Protein AF-A0A660M244-F1 (afdb_monomer)

Sequence (123 aa):
MKKMKVLLAGLLMVPVVALAVAPAANAEYSLQGGANDAKGNGMKDGVGDANSLVKDVVNIILWIVGILSVIMLVWGGIKYTTSAGDSNKVTSAKNTIIYAVIGLIIAILAYAIVNFVIEKIGN

Mean predicted aligned error: 15.88 Å

Nearest PDB structures (foldseek):
  8c5v-assembly1_I  TM=6.994E-01  e=2.754E+00  Escherichia coli
  3ja6-assembly1_I  TM=6.656E-01  e=3.300E+00  Escherichia coli
  8cqn-assembly1_A  TM=7.195E-01  e=4.737E+00  Borreliella burgdorferi B31
  8f2k-assembly1_G  TM=5.792E-01  e=6.402E+00  Saccharomyces cerevisiae
  3tul-assembly5_C  TM=6.378E-01  e=8.653E+00  Salmonella enterica subsp. enterica serovar Typhimurium

Secondary structure (DSSP, 8-state):
-HHHHHHHHHHHHHHHHHHHTS--------HHHHHHHTS-TT--S-TT-HHHHHHHHHHHHHHHHHHHHHHHHHHHHHHHHHTTT-HHHHHHHHHHHHHHHHHHHHHHHHHHHHHHHHHHH--

Structure (mmCIF, N/CA/C/O backbone):
data_AF-A0A660M244-F1
#
_entry.id   AF-A0A660M244-F1
#
loop_
_atom_site.group_PDB
_atom_site.id
_atom_site.type_symbol
_atom_site.label_atom_id
_atom_site.label_alt_id
_atom_site.label_comp_id
_atom_site.label_asym_id
_atom_site.label_entity_id
_atom_site.label_seq_id
_atom_site.pdbx_PDB_ins_code
_atom_site.Cartn_x
_atom_site.Cartn_y
_atom_site.Cartn_z
_atom_site.occupancy
_atom_site.B_iso_or_equiv
_atom_site.auth_seq_id
_atom_site.auth_comp_id
_atom_site.auth_asym_id
_atom_site.auth_atom_id
_atom_site.pdbx_PDB_model_num
ATOM 1 N N . MET A 1 1 ? -56.688 -14.998 -30.551 1.00 54.28 1 MET A N 1
ATOM 2 C CA . MET A 1 1 ? -55.505 -14.811 -31.431 1.00 54.28 1 MET A CA 1
ATOM 3 C C . MET A 1 1 ? -54.499 -13.760 -30.945 1.00 54.28 1 MET A C 1
ATOM 5 O O . MET A 1 1 ? -53.311 -14.031 -31.028 1.00 54.28 1 MET A O 1
ATOM 9 N N . LYS A 1 2 ? -54.911 -12.589 -30.419 1.00 55.75 2 LYS A N 1
ATOM 10 C CA . LYS A 1 2 ? -53.966 -11.542 -29.951 1.00 55.75 2 LYS A CA 1
ATOM 11 C C . LYS A 1 2 ? -53.012 -12.001 -28.832 1.00 55.75 2 LYS A C 1
ATOM 13 O O . LYS A 1 2 ? -51.824 -11.733 -28.912 1.00 55.75 2 LYS A O 1
ATOM 18 N N . LYS A 1 3 ? -53.507 -12.753 -27.843 1.00 56.75 3 LYS A N 1
ATOM 19 C CA . LYS A 1 3 ? -52.714 -13.201 -26.676 1.00 56.75 3 LYS A CA 1
ATOM 20 C C . LYS A 1 3 ? -51.628 -14.226 -27.050 1.00 56.75 3 LYS A C 1
ATOM 22 O O . LYS A 1 3 ? -50.537 -14.206 -26.504 1.00 56.75 3 LYS A O 1
ATOM 27 N N . MET A 1 4 ? -51.908 -15.056 -28.056 1.00 56.81 4 MET A N 1
ATOM 28 C CA . MET A 1 4 ? -51.003 -16.103 -28.543 1.00 56.81 4 MET A CA 1
ATOM 29 C C . MET A 1 4 ? -49.842 -15.539 -29.379 1.00 56.81 4 MET A C 1
ATOM 31 O O . MET A 1 4 ? -48.733 -16.048 -29.299 1.00 56.81 4 MET A O 1
ATOM 35 N N . LYS A 1 5 ? -50.061 -14.430 -30.107 1.00 55.06 5 LYS A N 1
ATOM 36 C CA . LYS A 1 5 ? -48.987 -13.691 -30.798 1.00 55.06 5 LYS A CA 1
ATOM 37 C C . LYS A 1 5 ? -48.059 -12.958 -29.821 1.00 55.06 5 LYS A C 1
ATOM 39 O O . LYS A 1 5 ? -46.867 -12.884 -30.077 1.00 55.06 5 LYS A O 1
ATOM 44 N N . VAL A 1 6 ? -48.590 -12.462 -28.699 1.00 62.34 6 VAL A N 1
ATOM 45 C CA . VAL A 1 6 ? -47.795 -11.807 -27.640 1.00 62.34 6 VAL A CA 1
ATOM 46 C C . VAL A 1 6 ? -46.926 -12.818 -26.887 1.00 62.34 6 VAL A C 1
ATOM 48 O O . VAL A 1 6 ? -45.764 -12.532 -26.626 1.00 62.34 6 VAL A O 1
ATOM 51 N N . LEU A 1 7 ? -47.439 -14.023 -26.611 1.00 61.50 7 LEU A N 1
ATOM 52 C CA . LEU A 1 7 ? -46.644 -15.104 -26.012 1.00 61.50 7 LEU A CA 1
ATOM 53 C C . LEU A 1 7 ? -45.544 -15.613 -26.957 1.00 61.50 7 LEU A C 1
ATOM 55 O O . LEU A 1 7 ? -44.425 -15.847 -26.515 1.00 61.50 7 LEU A O 1
ATOM 59 N N . LEU A 1 8 ? -45.829 -15.717 -28.260 1.00 61.12 8 LEU A N 1
ATOM 60 C CA . LEU A 1 8 ? -44.838 -16.125 -29.262 1.00 61.12 8 LEU A CA 1
ATOM 61 C C . LEU A 1 8 ? -43.762 -15.046 -29.496 1.00 61.12 8 LEU A C 1
ATOM 63 O O . LEU A 1 8 ? -42.588 -15.371 -29.636 1.00 61.12 8 LEU A O 1
ATOM 67 N N . ALA A 1 9 ? -44.143 -13.764 -29.470 1.00 61.00 9 ALA A N 1
ATOM 68 C CA . ALA A 1 9 ? -43.203 -12.642 -29.521 1.00 61.00 9 ALA A CA 1
ATOM 69 C C . ALA A 1 9 ? -42.340 -12.545 -28.249 1.00 61.00 9 ALA A C 1
ATOM 71 O O . ALA A 1 9 ? -41.151 -12.253 -28.337 1.00 61.00 9 ALA A O 1
ATOM 72 N N . GLY A 1 10 ? -42.912 -12.842 -27.076 1.00 59.47 10 GLY A N 1
ATOM 73 C CA . GLY A 1 10 ? -42.174 -12.926 -25.815 1.00 59.47 10 GLY A CA 1
ATOM 74 C C . GLY A 1 10 ? -41.158 -14.070 -25.802 1.00 59.47 10 GLY A C 1
ATOM 75 O O . GLY A 1 10 ? -40.019 -13.864 -25.398 1.00 59.47 10 GLY A O 1
ATOM 76 N N . LEU A 1 11 ? -41.530 -15.248 -26.317 1.00 64.00 11 LEU A N 1
ATOM 77 C CA . LEU A 1 11 ? -40.641 -16.413 -26.385 1.00 64.00 11 LEU A CA 1
ATOM 78 C C . LEU A 1 11 ? -39.476 -16.218 -27.371 1.00 64.00 11 LEU A C 1
ATOM 80 O O . LEU A 1 11 ? -38.390 -16.735 -27.131 1.00 64.00 11 LEU A O 1
ATOM 84 N N . LEU A 1 12 ? -39.676 -15.442 -28.442 1.00 63.19 12 LEU A N 1
ATOM 85 C CA . LEU A 1 12 ? -38.615 -15.083 -29.393 1.00 63.19 12 LEU A CA 1
ATOM 86 C C . LEU A 1 12 ? -37.710 -13.936 -28.905 1.00 63.19 12 LEU A C 1
ATOM 88 O O . LEU A 1 12 ? -36.570 -13.843 -29.346 1.00 63.19 12 LEU A O 1
ATOM 92 N N . MET A 1 13 ? -38.170 -13.094 -27.975 1.00 59.84 13 MET A N 1
ATOM 93 C CA . MET A 1 13 ? -37.364 -12.016 -27.376 1.00 59.84 13 MET A CA 1
ATOM 94 C C . MET A 1 13 ? -36.320 -12.528 -26.369 1.00 59.84 13 MET A C 1
ATOM 96 O O . MET A 1 13 ? -35.217 -11.990 -26.303 1.00 59.84 13 MET A O 1
ATOM 100 N N . VAL A 1 14 ? -36.632 -13.581 -25.605 1.00 60.97 14 VAL A N 1
ATOM 101 C CA . VAL A 1 14 ? -35.721 -14.163 -24.596 1.00 60.97 14 VAL A CA 1
ATOM 102 C C . VAL A 1 14 ? -34.377 -14.642 -25.182 1.00 60.97 14 VAL A C 1
ATOM 104 O O . VAL A 1 14 ? -33.342 -14.287 -24.615 1.00 60.97 14 VAL A O 1
ATOM 107 N N . PRO A 1 15 ? -34.319 -15.379 -26.312 1.00 56.66 15 PRO A N 1
ATOM 108 C CA . PRO A 1 15 ? -33.040 -15.793 -26.891 1.00 56.66 15 PRO A CA 1
ATOM 109 C C . PRO A 1 15 ? -32.245 -14.626 -27.499 1.00 56.66 15 PRO A C 1
ATOM 111 O O . PRO A 1 15 ? -31.018 -14.663 -27.480 1.00 56.66 15 PRO A O 1
ATOM 114 N N . VAL A 1 16 ? -32.903 -13.564 -27.982 1.00 59.62 16 VAL A N 1
ATOM 115 C CA . VAL A 1 16 ? -32.218 -12.382 -28.547 1.00 59.62 16 VAL A CA 1
ATOM 116 C C . VAL A 1 16 ? -31.511 -11.573 -27.456 1.00 59.62 16 VAL A C 1
ATOM 118 O O . VAL A 1 16 ? -30.383 -11.129 -27.655 1.00 59.62 16 VAL A O 1
ATOM 121 N N . VAL A 1 17 ? -32.126 -11.438 -26.276 1.00 58.75 17 VAL A N 1
ATOM 122 C CA . VAL A 1 17 ? -31.488 -10.782 -25.121 1.00 58.75 17 VAL A CA 1
ATOM 123 C C . VAL A 1 17 ? -30.349 -11.639 -24.555 1.00 58.75 17 VAL A C 1
ATOM 125 O O . VAL A 1 17 ? -29.317 -11.097 -24.171 1.00 58.75 17 VAL A O 1
ATOM 128 N N . ALA A 1 18 ? -30.484 -12.971 -24.567 1.00 55.78 18 ALA A N 1
ATOM 129 C CA . ALA A 1 18 ? -29.425 -13.882 -24.126 1.00 55.78 18 ALA A CA 1
ATOM 130 C C . ALA A 1 18 ? -28.188 -13.870 -25.049 1.00 55.78 18 ALA A C 1
ATOM 132 O O . ALA A 1 18 ? -27.065 -13.969 -24.558 1.00 55.78 18 ALA A O 1
ATOM 133 N N . LEU A 1 19 ? -28.362 -13.696 -26.367 1.00 52.19 19 LEU A N 1
ATOM 134 C CA . LEU A 1 19 ? -27.236 -13.562 -27.303 1.00 52.19 19 LEU A CA 1
ATOM 135 C C . LEU A 1 19 ? -26.548 -12.188 -27.246 1.00 52.19 19 LEU A C 1
ATOM 137 O O . LEU A 1 19 ? -25.375 -12.095 -27.592 1.00 52.19 19 LEU A O 1
ATOM 141 N N . ALA A 1 20 ? -27.235 -11.135 -26.794 1.00 54.50 20 ALA A N 1
ATOM 142 C CA . ALA A 1 20 ? -26.644 -9.802 -26.649 1.00 54.50 20 ALA A CA 1
ATOM 143 C C . ALA A 1 20 ? -25.750 -9.655 -25.400 1.00 54.50 20 ALA A C 1
ATOM 145 O O . ALA A 1 20 ? -24.998 -8.688 -25.306 1.00 54.50 20 ALA A O 1
ATOM 146 N N . VAL A 1 21 ? -25.824 -10.598 -24.449 1.00 49.41 21 VAL A N 1
ATOM 147 C CA . VAL A 1 21 ? -25.012 -10.599 -23.214 1.00 49.41 21 VAL A CA 1
ATOM 148 C C . VAL A 1 21 ? -23.907 -11.657 -23.205 1.00 49.41 21 VAL A C 1
ATOM 150 O O . VAL A 1 21 ? -23.184 -11.775 -22.216 1.00 49.41 21 VAL A O 1
ATOM 153 N N . ALA A 1 22 ? -23.753 -12.434 -24.280 1.00 51.34 22 ALA A N 1
ATOM 154 C CA . ALA A 1 22 ? -22.597 -13.306 -24.410 1.00 51.34 22 ALA A CA 1
ATOM 155 C C . ALA A 1 22 ? -21.345 -12.427 -24.584 1.00 51.34 22 ALA A C 1
ATOM 157 O O . ALA A 1 22 ? -21.329 -11.586 -25.487 1.00 51.34 22 ALA A O 1
ATOM 158 N N . PRO A 1 23 ? -20.292 -12.583 -23.759 1.00 47.19 23 PRO A N 1
ATOM 159 C CA . PRO A 1 23 ? -19.024 -11.939 -24.048 1.00 47.19 23 PRO A CA 1
ATOM 160 C C . PRO A 1 23 ? -18.544 -12.480 -25.395 1.00 47.19 23 PRO A C 1
ATOM 162 O O . PRO A 1 23 ? -18.206 -13.657 -25.519 1.00 47.19 23 PRO A O 1
ATOM 165 N N . ALA A 1 24 ? -18.561 -11.633 -26.424 1.00 53.50 24 ALA A N 1
ATOM 166 C CA . ALA A 1 24 ? -17.864 -11.923 -27.662 1.00 53.50 24 ALA A CA 1
ATOM 167 C C . ALA A 1 24 ? -16.385 -12.071 -27.293 1.00 53.50 24 ALA A C 1
ATOM 169 O O . ALA A 1 24 ? -15.717 -11.089 -26.966 1.00 53.50 24 ALA A O 1
ATOM 170 N N . ALA A 1 25 ? -15.895 -13.310 -27.267 1.00 46.44 25 ALA A N 1
ATOM 171 C CA . ALA A 1 25 ? -14.476 -13.597 -27.161 1.00 46.44 25 ALA A CA 1
ATOM 172 C C . ALA A 1 25 ? -13.824 -13.146 -28.473 1.00 46.44 25 ALA A C 1
ATOM 174 O O . ALA A 1 25 ? -13.638 -13.927 -29.402 1.00 46.44 25 ALA A O 1
ATOM 175 N N . ASN A 1 26 ? -13.555 -11.848 -28.577 1.00 50.22 26 ASN A N 1
ATOM 176 C CA . ASN A 1 26 ? -12.756 -11.292 -29.651 1.00 50.22 26 ASN A CA 1
ATOM 177 C C . ASN A 1 26 ? -11.309 -11.703 -29.363 1.00 50.22 26 ASN A C 1
ATOM 179 O O . ASN A 1 26 ? -10.637 -11.083 -28.542 1.00 50.22 26 ASN A O 1
ATOM 183 N N . ALA A 1 27 ? -10.845 -12.786 -29.986 1.00 51.53 27 ALA A N 1
ATOM 184 C CA . ALA A 1 27 ? -9.421 -13.077 -30.043 1.00 51.53 27 ALA A CA 1
ATOM 185 C C . ALA A 1 27 ? -8.794 -12.047 -30.991 1.00 51.53 27 ALA A C 1
ATOM 187 O O . ALA A 1 27 ? -8.892 -12.160 -32.213 1.00 51.53 27 ALA A O 1
ATOM 188 N N . GLU A 1 28 ? -8.232 -10.981 -30.430 1.00 48.66 28 GLU A N 1
ATOM 189 C CA . GLU A 1 28 ? -7.509 -9.975 -31.198 1.00 48.66 28 GLU A CA 1
ATOM 190 C C . GLU A 1 28 ? -6.175 -10.577 -31.653 1.00 48.66 28 GLU A C 1
ATOM 192 O O . GLU A 1 28 ? -5.177 -10.557 -30.933 1.00 48.66 28 GLU A O 1
ATOM 197 N N . TYR A 1 29 ? -6.165 -11.174 -32.848 1.00 49.09 29 TYR A N 1
ATOM 198 C CA . TYR A 1 29 ? -4.955 -11.711 -33.471 1.00 49.09 29 TYR A CA 1
ATOM 199 C C . TYR A 1 29 ? -4.070 -10.561 -33.962 1.00 49.09 29 TYR A C 1
ATOM 201 O O . TYR A 1 29 ? -4.024 -10.236 -35.147 1.00 49.09 29 TYR A O 1
ATOM 209 N N . SER A 1 30 ? -3.373 -9.914 -33.034 1.00 70.88 30 SER A N 1
ATOM 210 C CA . SER A 1 30 ? -2.289 -8.991 -33.352 1.00 70.88 30 SER A CA 1
ATOM 211 C C . SER A 1 30 ? -0.968 -9.758 -33.433 1.00 70.88 30 SER A C 1
ATOM 213 O O . SER A 1 30 ? -0.748 -10.729 -32.706 1.00 70.88 30 SER A O 1
ATOM 215 N N . LEU A 1 31 ? -0.052 -9.313 -34.299 1.00 66.94 31 LEU A N 1
ATOM 216 C CA . LEU A 1 31 ? 1.317 -9.852 -34.344 1.00 66.94 31 LEU A CA 1
ATOM 217 C C . LEU A 1 31 ? 2.007 -9.724 -32.973 1.00 66.94 31 LEU A C 1
ATOM 219 O O . LEU A 1 31 ? 2.808 -10.575 -32.599 1.00 66.94 31 LEU A O 1
ATOM 223 N N . GLN A 1 32 ? 1.631 -8.699 -32.202 1.00 65.81 32 GLN A N 1
ATOM 224 C CA . GLN A 1 32 ? 2.064 -8.497 -30.823 1.00 65.81 32 GLN A CA 1
ATOM 225 C C . GLN A 1 32 ? 1.495 -9.566 -29.876 1.00 65.81 32 GLN A C 1
ATOM 227 O O . GLN A 1 32 ? 2.235 -10.104 -29.059 1.00 65.81 32 GLN A O 1
ATOM 232 N N . GLY A 1 33 ? 0.208 -9.906 -30.003 1.00 69.06 33 GLY A N 1
ATOM 233 C CA . GLY A 1 33 ? -0.450 -10.968 -29.237 1.00 69.06 33 GLY A CA 1
ATOM 234 C C . GLY A 1 33 ? 0.178 -12.334 -29.501 1.00 69.06 33 GLY A C 1
ATOM 235 O O . GLY A 1 33 ? 0.580 -13.009 -28.562 1.00 69.06 33 GLY A O 1
ATOM 236 N N . GLY A 1 34 ? 0.407 -12.676 -30.774 1.00 71.44 34 GLY A N 1
ATOM 237 C CA . GLY A 1 34 ? 1.109 -13.910 -31.144 1.00 71.44 34 GLY A CA 1
ATOM 238 C C . GLY A 1 34 ? 2.561 -13.958 -30.650 1.00 71.44 34 GLY A C 1
ATOM 239 O O . GLY A 1 34 ? 3.032 -15.008 -30.221 1.00 71.44 34 GLY A O 1
ATOM 240 N N . ALA A 1 35 ? 3.267 -12.822 -30.654 1.00 69.88 35 ALA A N 1
ATOM 241 C CA . ALA A 1 35 ? 4.617 -12.725 -30.101 1.00 69.88 35 ALA A CA 1
ATOM 242 C C . ALA A 1 35 ? 4.644 -12.832 -28.567 1.00 69.88 35 ALA A C 1
ATOM 244 O O . ALA A 1 35 ? 5.615 -13.345 -28.020 1.00 69.88 35 ALA A O 1
ATOM 245 N N . ASN A 1 36 ? 3.602 -12.366 -27.873 1.00 69.56 36 ASN A N 1
ATOM 246 C CA . ASN A 1 36 ? 3.481 -12.462 -26.418 1.00 69.56 36 ASN A CA 1
ATOM 247 C C . ASN A 1 36 ? 3.060 -13.866 -25.961 1.00 69.56 36 ASN A C 1
ATOM 249 O O . ASN A 1 36 ? 3.624 -14.365 -24.994 1.00 69.56 36 ASN A O 1
ATOM 253 N N . ASP A 1 37 ? 2.155 -14.531 -26.683 1.00 70.88 37 ASP A N 1
ATOM 254 C CA . ASP A 1 37 ? 1.727 -15.907 -26.389 1.00 70.88 37 ASP A CA 1
ATOM 255 C C . ASP A 1 37 ? 2.822 -16.943 -26.699 1.00 70.88 37 ASP A C 1
ATOM 257 O O . ASP A 1 37 ? 2.882 -18.006 -26.080 1.00 70.88 37 ASP A O 1
ATOM 261 N N . ALA A 1 38 ? 3.728 -16.630 -27.633 1.00 68.81 38 ALA A N 1
ATOM 262 C CA . ALA A 1 38 ? 4.909 -17.444 -27.921 1.00 68.81 38 ALA A CA 1
ATOM 263 C C . ALA A 1 38 ? 6.046 -17.270 -26.891 1.00 68.81 38 ALA A C 1
ATOM 265 O O . ALA A 1 38 ? 7.009 -18.043 -26.916 1.00 68.81 38 ALA A O 1
ATOM 266 N N . LYS A 1 39 ? 5.972 -16.283 -25.981 1.00 63.78 39 LYS A N 1
ATOM 267 C CA . LYS A 1 39 ? 6.939 -16.153 -24.880 1.00 63.78 39 LYS A CA 1
ATOM 268 C C . LYS A 1 39 ? 6.632 -17.217 -23.827 1.00 63.78 39 LYS A C 1
ATOM 270 O O . LYS A 1 39 ? 5.565 -17.235 -23.223 1.00 63.78 39 LYS A O 1
ATOM 275 N N . GLY A 1 40 ? 7.589 -18.112 -23.589 1.00 57.94 40 GLY A N 1
ATOM 276 C CA . GLY A 1 40 ? 7.493 -19.095 -22.512 1.00 57.94 40 GLY A CA 1
ATOM 277 C C . GLY A 1 40 ? 7.428 -18.421 -21.137 1.00 57.94 40 GLY A C 1
ATOM 278 O O . GLY A 1 40 ? 7.993 -17.346 -20.931 1.00 57.94 40 GLY A O 1
ATOM 279 N N . ASN A 1 41 ? 6.759 -19.066 -20.179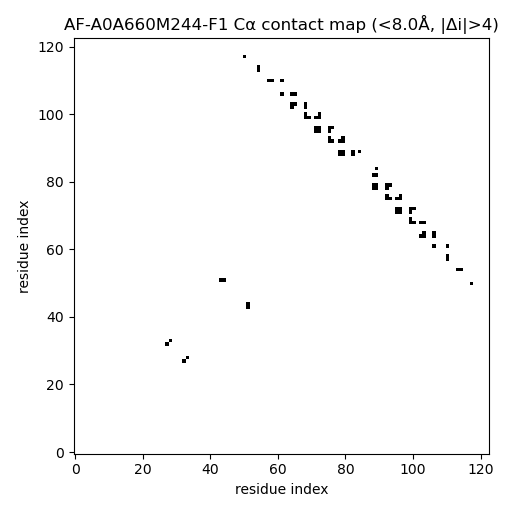 1.00 52.88 41 ASN A N 1
ATOM 280 C CA . ASN A 1 41 ? 6.607 -18.574 -18.809 1.00 52.88 41 ASN A CA 1
ATOM 281 C C . ASN A 1 41 ? 7.989 -18.459 -18.124 1.00 52.88 41 ASN A C 1
ATOM 283 O O . ASN A 1 41 ? 8.508 -19.438 -17.591 1.00 52.88 41 ASN A O 1
ATOM 287 N N . GLY A 1 42 ? 8.609 -17.275 -18.198 1.00 55.28 42 GLY A N 1
ATOM 288 C CA . GLY A 1 42 ? 9.976 -17.007 -17.729 1.00 55.28 42 GLY A CA 1
ATOM 289 C C . GLY A 1 42 ? 10.848 -16.189 -18.693 1.00 55.28 42 GLY A C 1
ATOM 290 O O . GLY A 1 42 ? 11.893 -15.687 -18.278 1.00 55.28 42 GLY A O 1
ATOM 291 N N . MET A 1 43 ? 10.428 -16.000 -19.949 1.00 54.66 43 MET A N 1
ATOM 292 C CA . MET A 1 43 ? 11.090 -15.076 -20.871 1.00 54.66 43 MET A CA 1
ATOM 293 C C . MET A 1 43 ? 10.672 -13.641 -20.537 1.00 54.66 43 MET A C 1
ATOM 295 O O . MET A 1 43 ? 9.637 -13.160 -20.985 1.00 54.66 43 MET A O 1
ATOM 299 N N . LYS A 1 44 ? 11.488 -12.968 -19.719 1.00 57.94 44 LYS A N 1
ATOM 300 C CA . LYS A 1 44 ? 11.448 -11.508 -19.553 1.00 57.94 44 LYS A CA 1
ATOM 301 C C . LYS A 1 44 ? 11.734 -10.841 -20.896 1.00 57.94 44 LYS A C 1
ATOM 303 O O . LYS A 1 44 ? 12.594 -11.326 -21.635 1.00 57.94 44 LYS A O 1
ATOM 308 N N . ASP A 1 45 ? 11.046 -9.739 -21.183 1.00 61.19 45 ASP A N 1
ATOM 309 C CA . ASP A 1 45 ? 11.253 -8.918 -22.379 1.00 61.19 45 ASP A CA 1
ATOM 310 C C . ASP A 1 45 ? 12.667 -8.326 -22.375 1.00 61.19 45 ASP A C 1
ATOM 312 O O . ASP A 1 45 ? 12.916 -7.223 -21.908 1.00 61.19 45 ASP A O 1
ATOM 316 N N . GLY A 1 46 ? 13.621 -9.123 -22.858 1.00 54.91 46 GLY A N 1
ATOM 317 C CA . GLY A 1 46 ? 15.037 -8.793 -22.910 1.00 54.91 46 GLY A CA 1
ATOM 318 C C . GLY A 1 46 ? 15.751 -8.859 -21.554 1.00 54.91 46 GLY A C 1
ATOM 319 O O . GLY A 1 46 ? 15.287 -8.376 -20.526 1.00 54.91 46 GLY A O 1
ATOM 320 N N . VAL A 1 47 ? 16.982 -9.375 -21.567 1.00 46.25 47 VAL A N 1
ATOM 321 C CA . VAL A 1 47 ? 17.942 -9.320 -20.441 1.00 46.25 47 VAL A CA 1
ATOM 322 C C . VAL A 1 47 ? 18.525 -7.892 -20.271 1.00 46.25 47 VAL A C 1
ATOM 324 O O . VAL A 1 47 ? 19.642 -7.706 -19.810 1.00 46.25 47 VAL A O 1
ATOM 327 N N . GLY A 1 48 ? 17.781 -6.845 -20.642 1.00 51.75 48 GLY A N 1
ATOM 328 C CA . GLY A 1 48 ? 18.284 -5.465 -20.683 1.00 51.75 48 GLY A CA 1
ATOM 329 C C . GLY A 1 48 ? 17.241 -4.362 -20.516 1.00 51.75 48 GLY A C 1
ATOM 330 O O . GLY A 1 48 ? 17.617 -3.193 -20.490 1.00 51.75 48 GLY A O 1
ATOM 331 N N . ASP A 1 49 ? 15.956 -4.691 -20.369 1.00 62.97 49 ASP A N 1
ATOM 332 C CA . ASP A 1 49 ? 14.929 -3.680 -20.138 1.00 62.97 49 ASP A CA 1
ATOM 333 C C . ASP A 1 49 ? 14.851 -3.361 -18.640 1.00 62.97 49 ASP A C 1
ATOM 335 O O . ASP A 1 49 ? 14.126 -3.989 -17.863 1.00 62.97 49 ASP A O 1
ATOM 339 N N . ALA A 1 50 ? 15.652 -2.384 -18.206 1.00 63.03 50 ALA A N 1
ATOM 340 C CA . ALA A 1 50 ? 15.606 -1.861 -16.842 1.00 63.03 50 ALA A CA 1
ATOM 341 C C . ALA A 1 50 ? 14.169 -1.480 -16.426 1.00 63.03 50 ALA A C 1
ATOM 343 O O . ALA A 1 50 ? 13.819 -1.596 -15.253 1.00 63.03 50 ALA A O 1
ATOM 344 N N . ASN A 1 51 ? 13.314 -1.109 -17.386 1.00 67.00 51 ASN A N 1
ATOM 345 C CA . ASN A 1 51 ? 11.918 -0.765 -17.141 1.00 67.00 51 ASN A CA 1
ATOM 346 C C . ASN A 1 51 ? 11.080 -1.967 -16.675 1.00 67.00 51 ASN A C 1
ATOM 348 O O . ASN A 1 51 ? 10.313 -1.827 -15.720 1.00 67.00 51 ASN A O 1
ATOM 352 N N . SER A 1 52 ? 11.244 -3.150 -17.279 1.00 71.44 52 SER A N 1
ATOM 353 C CA . SER A 1 52 ? 10.551 -4.374 -16.845 1.00 71.44 52 SER A CA 1
ATOM 354 C C . SER A 1 52 ? 11.002 -4.844 -15.464 1.00 71.44 52 SER A C 1
ATOM 356 O O . SER A 1 52 ? 10.169 -5.194 -14.631 1.00 71.44 52 SER A O 1
ATOM 358 N N . LEU A 1 53 ? 12.305 -4.775 -15.168 1.00 77.44 53 LEU A N 1
ATOM 359 C CA . LEU A 1 53 ? 12.814 -5.115 -13.833 1.00 77.44 53 LEU A CA 1
ATOM 360 C C . LEU A 1 53 ? 12.267 -4.168 -12.758 1.00 77.44 53 LEU A C 1
ATOM 362 O O . LEU A 1 53 ? 11.874 -4.617 -11.681 1.00 77.44 53 LEU A O 1
ATOM 366 N N . VAL A 1 54 ? 12.205 -2.866 -13.050 1.00 79.38 54 VAL A N 1
ATOM 367 C CA . VAL A 1 54 ? 11.632 -1.871 -12.134 1.00 79.38 54 VAL A CA 1
ATOM 368 C C . VAL A 1 54 ? 10.136 -2.117 -11.927 1.00 79.38 54 VAL A C 1
ATOM 370 O O . VAL A 1 54 ? 9.681 -2.085 -10.784 1.00 79.38 54 VAL A O 1
ATOM 373 N N . LYS A 1 55 ? 9.371 -2.425 -12.986 1.00 80.81 55 LYS A N 1
ATOM 374 C CA . LYS A 1 55 ? 7.944 -2.772 -12.861 1.00 80.81 55 LYS A CA 1
ATOM 375 C C . LYS A 1 55 ? 7.721 -4.009 -12.003 1.00 80.81 55 LYS A C 1
ATOM 377 O O . LYS A 1 55 ? 6.884 -3.957 -11.104 1.00 80.81 55 LYS A O 1
ATOM 382 N N . ASP A 1 56 ? 8.478 -5.078 -12.231 1.00 83.19 56 ASP A N 1
ATOM 383 C CA . ASP A 1 56 ? 8.364 -6.318 -11.457 1.00 83.19 56 ASP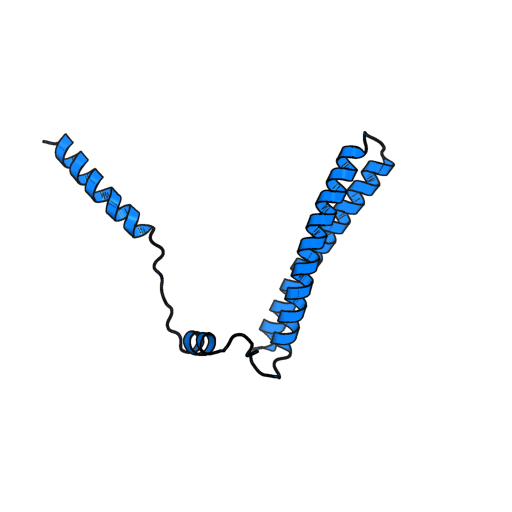 A CA 1
ATOM 384 C C . ASP A 1 56 ? 8.622 -6.072 -9.965 1.00 83.19 56 ASP A C 1
ATOM 386 O O . ASP A 1 56 ? 7.827 -6.475 -9.112 1.00 83.19 56 ASP A O 1
ATOM 390 N N . VAL A 1 57 ? 9.708 -5.360 -9.639 1.00 84.88 57 VAL A N 1
ATOM 391 C CA . VAL A 1 57 ? 10.074 -5.044 -8.249 1.00 84.88 57 VAL A CA 1
ATOM 392 C C . VAL A 1 57 ? 9.002 -4.190 -7.579 1.00 84.88 57 VAL A C 1
ATOM 394 O O . VAL A 1 57 ? 8.590 -4.483 -6.455 1.00 84.88 57 VAL A O 1
ATOM 397 N N . VAL A 1 58 ? 8.515 -3.155 -8.266 1.00 87.25 58 VAL A N 1
ATOM 398 C CA . VAL A 1 58 ? 7.454 -2.288 -7.745 1.00 87.25 58 VAL A CA 1
ATOM 399 C C . VAL A 1 58 ? 6.181 -3.094 -7.505 1.00 87.25 58 VAL A C 1
ATOM 401 O O . VAL A 1 58 ? 5.594 -2.979 -6.434 1.00 87.25 58 VAL A O 1
ATOM 404 N N . ASN A 1 59 ? 5.784 -3.964 -8.433 1.00 86.50 59 ASN A N 1
ATOM 405 C CA . ASN A 1 59 ? 4.569 -4.763 -8.294 1.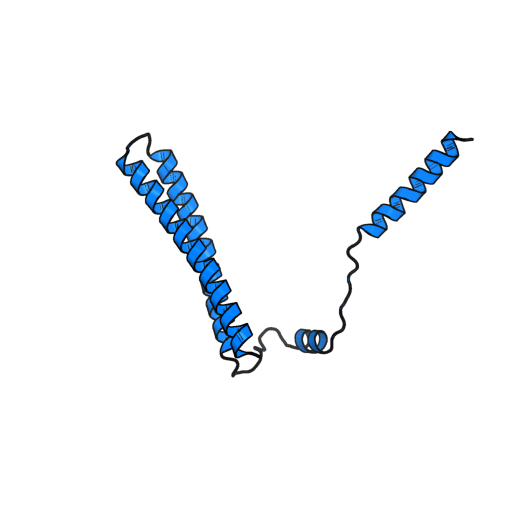00 86.50 59 ASN A CA 1
ATOM 406 C C . ASN A 1 59 ? 4.638 -5.728 -7.095 1.00 86.50 59 ASN A C 1
ATOM 408 O O . ASN A 1 59 ? 3.678 -5.839 -6.332 1.00 86.50 59 ASN A O 1
ATOM 412 N N . ILE A 1 60 ? 5.797 -6.356 -6.859 1.00 88.94 60 ILE A N 1
ATOM 413 C CA . ILE A 1 60 ? 6.032 -7.201 -5.675 1.00 88.94 60 ILE A CA 1
ATOM 414 C C . ILE A 1 60 ? 5.892 -6.387 -4.381 1.00 88.94 60 ILE A C 1
ATOM 416 O O . ILE A 1 60 ? 5.204 -6.813 -3.450 1.00 88.94 60 ILE A O 1
ATOM 420 N N . ILE A 1 61 ? 6.511 -5.203 -4.318 1.00 88.75 61 ILE A N 1
ATOM 421 C CA . ILE A 1 61 ? 6.435 -4.328 -3.139 1.00 88.75 61 ILE A CA 1
ATOM 422 C C . ILE A 1 61 ? 4.991 -3.882 -2.891 1.00 88.75 61 ILE A C 1
ATOM 424 O O . ILE A 1 61 ? 4.531 -3.923 -1.752 1.00 88.75 61 ILE A O 1
ATOM 428 N N . LEU A 1 62 ? 4.253 -3.503 -3.937 1.00 90.06 62 LEU A N 1
ATOM 429 C CA . LEU A 1 62 ? 2.851 -3.095 -3.821 1.00 90.06 62 LEU A CA 1
ATOM 430 C C . LEU A 1 62 ? 1.967 -4.214 -3.276 1.00 90.06 62 LEU A C 1
ATOM 432 O O . LEU A 1 62 ? 1.080 -3.946 -2.468 1.00 90.06 62 LEU A O 1
ATOM 436 N N . TRP A 1 63 ? 2.233 -5.460 -3.664 1.00 90.12 63 TRP A N 1
ATOM 437 C CA . TRP A 1 63 ? 1.504 -6.616 -3.152 1.00 90.12 63 TRP A CA 1
ATOM 438 C C . TRP A 1 63 ? 1.720 -6.801 -1.644 1.00 90.12 63 TRP A C 1
ATOM 440 O O . TRP A 1 63 ? 0.763 -6.948 -0.880 1.00 90.12 63 TRP A O 1
ATOM 450 N N . ILE A 1 64 ? 2.977 -6.704 -1.199 1.00 93.00 64 ILE A N 1
ATOM 451 C CA . ILE A 1 64 ? 3.346 -6.784 0.222 1.00 93.00 64 ILE A CA 1
ATOM 452 C C . ILE A 1 64 ? 2.708 -5.634 1.009 1.00 93.00 64 ILE A C 1
ATOM 454 O O . ILE A 1 64 ? 2.103 -5.860 2.058 1.00 93.00 64 ILE A O 1
ATOM 458 N N . VAL A 1 65 ? 2.808 -4.403 0.499 1.00 92.62 65 VAL A N 1
ATOM 459 C CA . VAL A 1 65 ? 2.235 -3.218 1.149 1.00 92.62 65 VAL A CA 1
ATOM 460 C C . VAL A 1 65 ? 0.714 -3.313 1.221 1.00 92.62 65 VAL A C 1
ATOM 462 O O . VAL A 1 65 ? 0.153 -3.032 2.274 1.00 92.62 65 VAL A O 1
ATOM 465 N N . GLY A 1 66 ? 0.043 -3.775 0.164 1.00 92.06 66 GLY A N 1
ATOM 466 C CA . GLY A 1 66 ? -1.408 -3.963 0.157 1.00 92.06 66 GLY A CA 1
ATOM 467 C C . GLY A 1 66 ? -1.878 -4.908 1.265 1.00 92.06 66 GLY A C 1
ATOM 468 O O . GLY A 1 66 ? -2.786 -4.569 2.025 1.00 92.06 66 GLY A O 1
ATOM 469 N N . ILE A 1 67 ? -1.214 -6.056 1.422 1.00 94.56 67 ILE A N 1
ATOM 470 C CA . ILE A 1 67 ? -1.533 -7.022 2.484 1.00 94.56 67 ILE A CA 1
ATOM 471 C C . ILE A 1 67 ? -1.269 -6.427 3.869 1.00 94.56 67 ILE A C 1
ATOM 473 O O . ILE A 1 67 ? -2.129 -6.501 4.750 1.00 94.56 67 ILE A O 1
ATOM 477 N N . LEU A 1 68 ? -0.105 -5.804 4.067 1.00 94.88 68 LEU A N 1
ATOM 478 C CA . LEU A 1 68 ? 0.248 -5.184 5.345 1.00 94.88 68 LEU A CA 1
ATOM 479 C C . LEU A 1 68 ? -0.722 -4.060 5.728 1.00 94.88 68 LEU A C 1
ATOM 481 O O . LEU A 1 68 ? -1.125 -3.973 6.890 1.00 94.88 68 LEU A O 1
ATOM 485 N N . SER A 1 69 ? -1.142 -3.236 4.766 1.00 93.50 69 SER A N 1
ATOM 486 C CA . SER A 1 69 ? -2.135 -2.183 4.977 1.00 93.50 69 SER A CA 1
ATOM 487 C C . SER A 1 69 ? -3.465 -2.758 5.459 1.00 93.50 69 SER A C 1
ATOM 489 O O . SER A 1 69 ? -4.013 -2.259 6.440 1.00 93.50 69 SER A O 1
ATOM 491 N N . VAL A 1 70 ? -3.967 -3.835 4.844 1.00 94.50 70 VAL A N 1
ATOM 492 C CA . VAL A 1 70 ? -5.217 -4.484 5.280 1.00 94.50 70 VAL A CA 1
ATOM 493 C C . VAL A 1 70 ? -5.090 -5.032 6.703 1.00 94.50 70 VAL A C 1
ATOM 495 O O . VAL A 1 70 ? -5.963 -4.782 7.534 1.00 94.50 70 VAL A O 1
ATOM 498 N N . ILE A 1 71 ? -3.986 -5.714 7.023 1.00 95.88 71 ILE A N 1
ATOM 499 C CA . ILE A 1 71 ? -3.740 -6.251 8.372 1.00 95.88 71 ILE A CA 1
ATOM 500 C C . ILE A 1 71 ? -3.717 -5.124 9.415 1.00 95.88 71 ILE A C 1
ATOM 502 O O . ILE A 1 71 ? -4.362 -5.227 10.461 1.00 95.88 71 ILE A O 1
ATOM 506 N N . MET A 1 72 ? -3.016 -4.025 9.126 1.00 93.62 72 MET A N 1
ATOM 507 C CA . MET A 1 72 ? -2.931 -2.870 10.023 1.00 93.62 72 MET A CA 1
ATOM 508 C C . MET A 1 72 ? -4.279 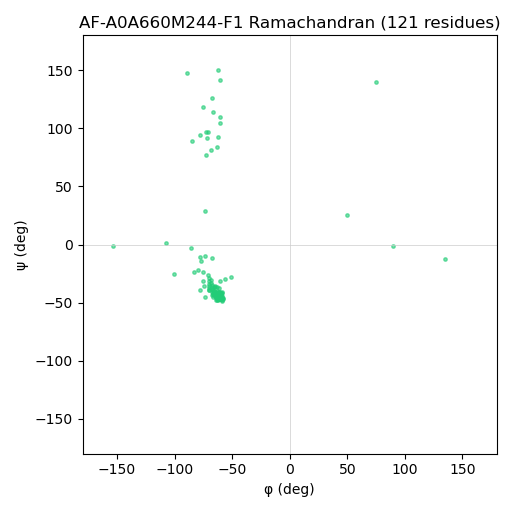-2.169 10.211 1.00 93.62 72 MET A C 1
ATOM 510 O O . MET A 1 72 ? -4.586 -1.733 11.321 1.00 93.62 72 MET A O 1
ATOM 514 N N . LEU A 1 73 ? -5.106 -2.088 9.164 1.00 94.62 73 LEU A N 1
ATOM 515 C CA . LEU A 1 73 ? -6.461 -1.538 9.260 1.00 94.62 73 LEU A CA 1
ATOM 516 C C . LEU A 1 73 ? -7.355 -2.392 10.161 1.00 94.62 73 LEU A C 1
ATOM 518 O O . LEU A 1 73 ? -8.043 -1.848 11.025 1.00 94.62 73 LEU A O 1
ATOM 522 N N . VAL A 1 74 ? -7.307 -3.720 10.015 1.00 95.31 74 VAL A N 1
ATOM 523 C CA . VAL A 1 74 ? -8.055 -4.645 10.880 1.00 95.31 74 VAL A CA 1
ATOM 524 C C . VAL A 1 74 ? -7.591 -4.512 12.329 1.00 95.31 74 VAL A C 1
ATOM 526 O O . VAL A 1 74 ? -8.412 -4.357 13.234 1.00 95.31 74 VAL A O 1
ATOM 529 N N . TRP A 1 75 ? -6.279 -4.500 12.568 1.00 92.81 75 TRP A N 1
ATOM 530 C CA . TRP A 1 75 ? -5.739 -4.377 13.921 1.00 92.81 75 TRP A CA 1
ATOM 531 C C . TRP A 1 75 ? -6.056 -3.020 14.564 1.00 92.81 75 TRP A C 1
ATOM 533 O O . TRP A 1 75 ? -6.460 -2.960 15.728 1.00 92.81 75 TRP A O 1
ATOM 543 N N . GLY A 1 76 ? -5.946 -1.933 13.797 1.00 92.69 76 GLY A N 1
ATOM 544 C CA . GLY A 1 76 ? -6.347 -0.593 14.217 1.00 92.69 76 GLY A CA 1
ATOM 545 C C . GLY A 1 76 ? -7.841 -0.507 14.539 1.00 92.69 76 GLY A C 1
ATOM 546 O O . GLY A 1 76 ? -8.208 0.076 15.558 1.00 92.69 76 GLY A O 1
ATOM 547 N N . GLY A 1 77 ? -8.695 -1.151 13.738 1.00 92.94 77 GLY A N 1
ATOM 548 C CA . GLY A 1 77 ? -10.143 -1.221 13.957 1.00 92.94 77 GLY A CA 1
ATOM 549 C C . GLY A 1 77 ? -10.532 -2.004 15.214 1.00 92.94 77 GLY A C 1
ATOM 550 O O . GLY A 1 77 ? -11.357 -1.539 16.007 1.00 92.94 77 GLY A O 1
ATOM 551 N N . ILE A 1 78 ? -9.892 -3.153 15.458 1.00 93.81 78 ILE A N 1
ATOM 552 C CA . ILE A 1 78 ? -10.090 -3.929 16.694 1.00 93.81 78 ILE A CA 1
ATOM 553 C C . ILE A 1 78 ? -9.645 -3.104 17.903 1.00 93.81 78 ILE A C 1
ATOM 555 O O . ILE A 1 78 ? -10.391 -2.979 18.874 1.00 93.81 78 ILE A O 1
ATOM 559 N N . LYS A 1 79 ? -8.459 -2.483 17.839 1.00 91.44 79 LYS A N 1
ATOM 560 C CA . LYS A 1 79 ? -7.947 -1.622 18.914 1.00 91.44 79 LYS A CA 1
ATOM 561 C C . LYS A 1 79 ? -8.894 -0.452 19.188 1.00 91.44 79 LYS A C 1
ATOM 563 O O . LYS A 1 79 ? -9.143 -0.143 20.350 1.00 91.44 79 LYS A O 1
ATOM 568 N N . TYR A 1 80 ? -9.446 0.165 18.144 1.00 92.19 80 TYR A N 1
ATOM 569 C CA . TYR A 1 80 ? -10.405 1.262 18.261 1.00 92.19 80 TYR A CA 1
ATOM 570 C C . TYR A 1 80 ? -11.682 0.823 18.984 1.00 92.19 80 TYR A C 1
ATOM 572 O O . TYR A 1 80 ? -12.110 1.482 19.929 1.00 92.19 80 TYR A O 1
ATOM 580 N N . THR A 1 81 ? -12.233 -0.331 18.606 1.00 91.00 81 THR A N 1
ATOM 581 C CA . THR A 1 81 ? -13.466 -0.877 19.198 1.00 91.00 81 THR A CA 1
ATOM 582 C C . THR A 1 81 ? -13.263 -1.297 20.659 1.00 91.00 81 THR A C 1
ATOM 584 O O . THR A 1 81 ? -14.087 -0.991 21.515 1.00 91.00 81 THR A O 1
ATOM 587 N N . THR A 1 82 ? -12.123 -1.917 20.979 1.00 91.62 82 THR A N 1
ATOM 588 C CA . THR A 1 82 ? -11.761 -2.343 22.346 1.00 91.62 82 THR A CA 1
ATOM 589 C C . THR A 1 82 ? -11.359 -1.184 23.268 1.00 91.62 82 THR A C 1
ATOM 591 O O . THR A 1 82 ? -11.235 -1.370 24.475 1.00 91.62 82 THR A O 1
ATOM 594 N N . SER A 1 83 ? -11.171 0.033 22.750 1.00 88.31 83 SER A N 1
ATOM 595 C CA . SER A 1 83 ? -10.682 1.164 23.554 1.00 88.31 83 SER A CA 1
ATOM 596 C C . SER A 1 83 ? -11.662 1.644 24.635 1.00 88.31 83 SER A C 1
ATOM 598 O O . SER A 1 83 ? -11.254 2.425 25.487 1.00 88.31 83 SER A O 1
ATOM 600 N N . ALA A 1 84 ? -12.925 1.196 24.624 1.00 86.00 84 ALA A N 1
ATOM 601 C CA . ALA A 1 84 ? -13.914 1.405 25.693 1.00 86.00 84 ALA A CA 1
ATOM 602 C C . ALA A 1 84 ? -14.077 2.865 26.188 1.00 86.00 84 ALA A C 1
ATOM 604 O O . ALA A 1 84 ? -14.496 3.097 27.317 1.00 86.00 84 ALA A O 1
ATOM 605 N N . GLY A 1 85 ? -13.756 3.857 25.348 1.00 82.38 85 GLY A N 1
ATOM 606 C CA . G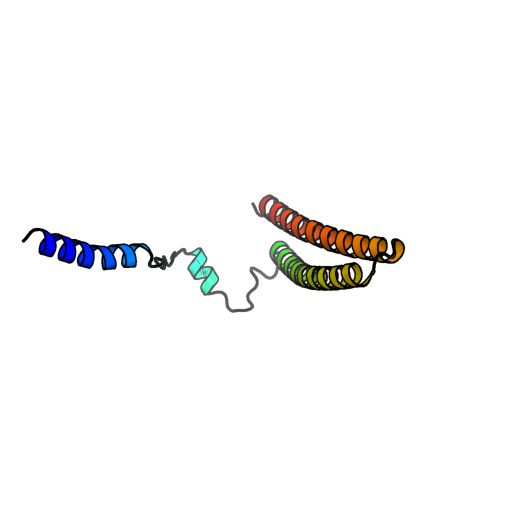LY A 1 85 ? -13.845 5.283 25.686 1.00 82.38 85 GLY A CA 1
ATOM 607 C C . GLY A 1 85 ? -12.589 5.900 26.317 1.00 82.38 85 GLY A C 1
ATOM 608 O O . GLY A 1 85 ? -12.574 7.107 26.547 1.00 82.38 85 GLY A O 1
ATOM 609 N N . ASP A 1 86 ? -11.518 5.133 26.541 1.00 93.12 86 ASP A N 1
ATOM 610 C CA . ASP A 1 86 ? -10.220 5.678 26.957 1.00 93.12 86 ASP A CA 1
ATOM 611 C C . ASP A 1 86 ? -9.620 6.519 25.815 1.00 93.12 86 ASP A C 1
ATOM 613 O O . ASP A 1 86 ? -9.278 6.005 24.743 1.00 93.12 86 ASP A O 1
ATOM 617 N N . SER A 1 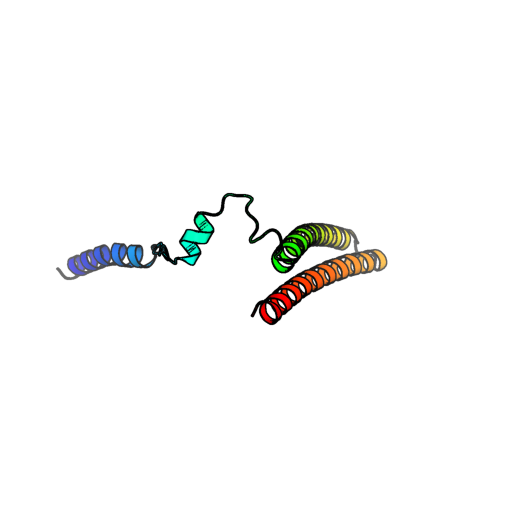87 ? -9.493 7.831 26.037 1.00 89.69 87 SER A N 1
ATOM 618 C CA . SER A 1 87 ? -9.073 8.783 25.002 1.00 89.69 87 SER A CA 1
ATOM 619 C C . SER A 1 87 ? -7.676 8.490 24.450 1.00 89.69 87 SER A C 1
ATOM 621 O O . SER A 1 87 ? -7.422 8.721 23.263 1.00 89.69 87 SER A O 1
ATOM 623 N N . ASN A 1 88 ? -6.778 7.932 25.265 1.00 92.38 88 ASN A N 1
ATOM 624 C CA . ASN A 1 88 ? -5.416 7.615 24.860 1.00 92.38 88 ASN A CA 1
ATOM 625 C C . ASN A 1 88 ? -5.411 6.393 23.930 1.00 92.38 88 ASN A C 1
ATOM 627 O O . ASN A 1 88 ? -4.822 6.418 22.843 1.00 92.38 88 ASN A O 1
ATOM 631 N N . LYS A 1 89 ? -6.163 5.351 24.303 1.00 90.50 89 LYS A N 1
ATOM 632 C CA . LYS A 1 89 ? -6.335 4.130 23.497 1.00 90.50 89 LYS A CA 1
ATOM 633 C C . LYS A 1 89 ? -7.007 4.441 22.157 1.00 90.50 89 LYS A C 1
ATOM 635 O O . LYS A 1 89 ? -6.512 4.007 21.113 1.00 90.50 89 LYS A O 1
ATOM 640 N N . VAL A 1 90 ? -8.057 5.267 22.180 1.00 92.69 90 VAL A N 1
ATOM 641 C CA . VAL A 1 90 ? -8.771 5.738 20.984 1.00 92.69 90 VAL A CA 1
ATOM 642 C C . VAL A 1 90 ? -7.838 6.523 20.063 1.00 92.69 90 VAL A C 1
ATOM 644 O O . VAL A 1 90 ? -7.805 6.264 18.861 1.00 92.69 90 VAL A O 1
ATOM 647 N N . THR A 1 91 ? -7.056 7.459 20.606 1.00 93.44 91 THR A N 1
ATOM 648 C CA . THR A 1 91 ? -6.118 8.274 19.816 1.00 93.44 91 THR A CA 1
ATOM 649 C C . THR A 1 91 ? -5.032 7.409 19.183 1.00 93.44 91 THR A C 1
ATOM 651 O O . THR A 1 91 ? -4.783 7.511 17.984 1.00 93.44 91 THR A O 1
ATOM 654 N N . SER A 1 92 ? -4.445 6.485 19.948 1.00 91.88 92 SER A N 1
ATOM 655 C CA . SER A 1 92 ? -3.466 5.533 19.416 1.00 91.88 92 SER A CA 1
ATOM 656 C C . SER A 1 92 ? -4.047 4.663 18.299 1.00 91.88 92 SER A C 1
ATOM 658 O O . SER A 1 92 ? -3.390 4.463 17.280 1.00 91.88 92 SER A O 1
ATOM 660 N N . ALA A 1 93 ? -5.275 4.161 18.456 1.00 92.50 93 ALA A N 1
ATOM 661 C CA . ALA A 1 93 ? -5.939 3.362 17.430 1.00 92.50 93 ALA A CA 1
ATOM 662 C C . ALA A 1 93 ? -6.211 4.169 16.150 1.00 92.50 93 ALA A C 1
ATOM 664 O O . ALA A 1 93 ? -5.925 3.694 15.051 1.00 92.50 93 ALA A O 1
ATOM 665 N N . LYS A 1 94 ? -6.691 5.413 16.289 1.00 92.25 94 LYS A N 1
ATOM 666 C CA . LYS A 1 94 ? -6.885 6.334 15.159 1.00 92.25 94 LYS A CA 1
ATOM 667 C C . LYS A 1 94 ? -5.577 6.599 14.421 1.00 92.25 94 LYS A C 1
ATOM 669 O O . LYS A 1 94 ? -5.560 6.520 13.198 1.00 92.25 94 LYS A O 1
ATOM 674 N N . ASN A 1 95 ? -4.485 6.841 15.142 1.00 94.69 95 ASN A N 1
ATOM 675 C CA . ASN A 1 95 ? -3.177 7.064 14.527 1.00 94.69 95 ASN A CA 1
ATOM 676 C C . ASN A 1 95 ? -2.708 5.832 13.743 1.00 94.69 95 ASN A C 1
ATOM 678 O O . ASN A 1 95 ? -2.249 5.974 12.615 1.00 94.69 95 ASN A O 1
ATOM 682 N N . THR A 1 96 ? -2.890 4.619 14.282 1.00 93.25 96 THR A N 1
ATOM 683 C CA . THR A 1 96 ? -2.587 3.376 13.550 1.00 93.25 96 THR A CA 1
ATOM 684 C C . THR A 1 96 ? -3.368 3.283 12.237 1.00 93.25 96 THR A C 1
ATOM 686 O O . THR A 1 96 ? -2.777 2.995 11.199 1.00 93.25 96 THR A O 1
ATOM 689 N N . ILE A 1 97 ? -4.672 3.573 12.263 1.00 94.25 97 ILE A N 1
ATOM 690 C CA . ILE A 1 97 ? -5.516 3.561 11.060 1.00 94.25 97 ILE A CA 1
ATOM 691 C C . ILE A 1 97 ? -5.037 4.622 10.061 1.00 94.25 97 ILE A C 1
ATOM 693 O O . ILE A 1 97 ? -4.849 4.310 8.889 1.00 94.25 97 ILE A O 1
ATOM 697 N N . ILE A 1 98 ? -4.785 5.853 10.515 1.00 94.88 98 ILE A N 1
ATOM 698 C CA . ILE A 1 98 ? -4.318 6.951 9.657 1.00 94.88 98 ILE A CA 1
ATOM 699 C C . ILE A 1 98 ? -2.995 6.589 8.977 1.00 94.88 98 ILE A C 1
ATOM 701 O O . ILE A 1 98 ? -2.872 6.755 7.766 1.00 94.88 98 ILE A O 1
ATOM 705 N N . TYR A 1 99 ? -2.024 6.041 9.710 1.00 93.88 99 TYR A N 1
ATOM 706 C CA . TYR A 1 99 ? -0.748 5.633 9.120 1.00 93.88 99 TYR A CA 1
ATOM 707 C C . TYR A 1 99 ? -0.903 4.483 8.120 1.00 93.88 99 TYR A C 1
ATOM 709 O O . TYR A 1 99 ? -0.250 4.497 7.077 1.00 93.88 99 TYR A O 1
ATOM 717 N N . ALA A 1 100 ? -1.801 3.528 8.381 1.00 93.31 100 ALA A N 1
ATOM 718 C CA . ALA A 1 100 ? -2.097 2.447 7.442 1.00 93.31 100 ALA A CA 1
ATOM 719 C C . ALA A 1 100 ? -2.714 2.968 6.130 1.00 93.31 100 ALA A C 1
ATOM 721 O O . ALA A 1 100 ? -2.332 2.520 5.047 1.00 93.31 100 ALA A O 1
ATOM 722 N N . VAL A 1 101 ? -3.622 3.948 6.222 1.00 95.06 101 VAL A N 1
ATOM 723 C CA . VAL A 1 101 ? -4.236 4.607 5.057 1.00 95.06 101 VAL A CA 1
ATOM 724 C C . VAL A 1 101 ? -3.206 5.422 4.279 1.00 95.06 101 VAL A C 1
ATOM 726 O O . VAL A 1 101 ? -3.140 5.310 3.059 1.00 95.06 101 VAL A O 1
ATOM 729 N N . ILE A 1 102 ? -2.366 6.205 4.961 1.00 94.62 102 ILE A N 1
ATOM 730 C CA . ILE A 1 102 ? -1.311 6.994 4.309 1.00 94.62 102 ILE A CA 1
ATOM 731 C C . ILE A 1 102 ? -0.336 6.077 3.562 1.00 94.62 102 ILE A C 1
ATOM 733 O O . ILE A 1 102 ? -0.004 6.358 2.413 1.00 94.62 102 ILE A O 1
ATOM 737 N N . GLY A 1 103 ? 0.076 4.959 4.168 1.00 91.12 103 GLY A N 1
ATOM 738 C CA . GLY A 1 103 ? 0.932 3.971 3.505 1.00 91.12 103 GLY A CA 1
ATOM 739 C C . GLY A 1 103 ? 0.306 3.408 2.226 1.00 91.12 103 GLY A C 1
ATOM 740 O O . GLY A 1 103 ? 0.984 3.301 1.205 1.00 91.12 103 GLY A O 1
ATOM 741 N N . LEU A 1 104 ? -1.002 3.132 2.249 1.00 92.62 104 LEU A N 1
ATOM 742 C CA . LEU A 1 104 ? -1.732 2.667 1.069 1.00 92.62 104 LEU A CA 1
ATOM 743 C C . LEU A 1 104 ? -1.807 3.740 -0.028 1.00 92.62 104 LEU A C 1
ATOM 745 O O . LEU A 1 104 ? -1.596 3.439 -1.200 1.00 92.62 104 LEU A O 1
ATOM 749 N N . ILE A 1 105 ? -2.063 4.998 0.340 1.00 94.88 105 ILE A N 1
ATOM 750 C CA . ILE A 1 105 ? -2.089 6.117 -0.613 1.00 94.88 105 ILE A CA 1
ATOM 751 C C . ILE A 1 105 ? -0.720 6.280 -1.281 1.00 94.88 105 ILE A C 1
ATOM 753 O O . ILE A 1 105 ? -0.642 6.391 -2.503 1.00 94.88 105 ILE A O 1
ATOM 757 N N . ILE A 1 106 ? 0.364 6.251 -0.500 1.00 93.38 106 ILE A N 1
ATOM 758 C CA . ILE A 1 106 ? 1.731 6.361 -1.025 1.00 93.38 106 ILE A CA 1
ATOM 759 C C . ILE A 1 106 ? 2.034 5.213 -1.993 1.00 93.38 106 ILE A C 1
ATOM 761 O O . ILE A 1 106 ? 2.625 5.453 -3.042 1.00 93.38 106 ILE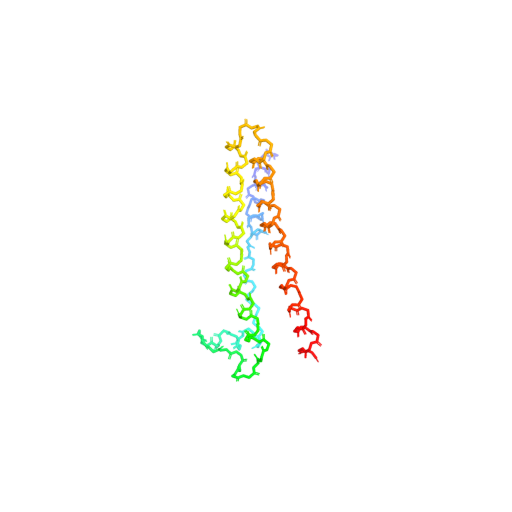 A O 1
ATOM 765 N N . ALA A 1 107 ? 1.595 3.991 -1.689 1.00 90.94 107 ALA A N 1
ATOM 766 C CA . ALA A 1 107 ? 1.764 2.844 -2.577 1.00 90.94 107 ALA A CA 1
ATOM 767 C C . ALA A 1 107 ? 1.077 3.064 -3.937 1.00 90.94 107 ALA A C 1
ATOM 769 O O . ALA A 1 107 ? 1.693 2.881 -4.988 1.00 90.94 107 ALA A O 1
ATOM 770 N N . ILE A 1 108 ? -0.171 3.538 -3.933 1.00 91.12 108 ILE A N 1
ATOM 771 C CA . ILE A 1 108 ? -0.918 3.841 -5.164 1.00 91.12 108 ILE A CA 1
ATOM 772 C C . ILE A 1 108 ? -0.220 4.946 -5.973 1.00 91.12 108 ILE A C 1
ATOM 774 O O . ILE A 1 108 ? -0.081 4.834 -7.192 1.00 91.12 108 ILE A O 1
ATOM 778 N N . LEU A 1 109 ? 0.267 5.995 -5.305 1.00 92.31 109 LEU A N 1
ATOM 779 C CA . LEU 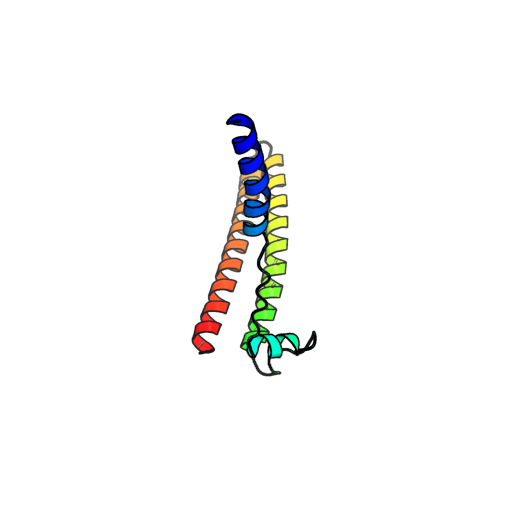A 1 109 ? 1.005 7.076 -5.961 1.00 92.31 109 LEU A CA 1
ATOM 780 C C . LEU A 1 109 ? 2.335 6.591 -6.549 1.00 92.31 109 LEU A C 1
ATOM 782 O O . LEU A 1 109 ? 2.671 6.962 -7.671 1.00 92.31 109 LEU A O 1
ATOM 786 N N . ALA A 1 110 ? 3.068 5.734 -5.839 1.00 88.44 110 ALA A N 1
ATOM 787 C CA . ALA A 1 110 ? 4.313 5.152 -6.331 1.00 88.44 110 ALA A CA 1
ATOM 788 C C . ALA A 1 110 ? 4.086 4.345 -7.617 1.00 88.44 110 ALA A C 1
ATOM 790 O O . ALA A 1 110 ? 4.837 4.500 -8.579 1.00 88.44 110 ALA A O 1
ATOM 791 N N . TYR A 1 111 ? 3.010 3.552 -7.675 1.00 87.81 111 TYR A N 1
ATOM 792 C CA . TYR A 1 111 ? 2.621 2.838 -8.892 1.00 87.81 111 TYR A CA 1
ATOM 793 C C . TYR A 1 111 ? 2.356 3.793 -10.061 1.00 87.81 111 TYR A C 1
ATOM 795 O O . TYR A 1 111 ? 2.859 3.580 -11.166 1.00 87.81 111 TYR A O 1
ATOM 803 N N . ALA A 1 112 ? 1.586 4.858 -9.826 1.00 89.44 112 ALA A N 1
ATOM 804 C CA . ALA A 1 112 ? 1.270 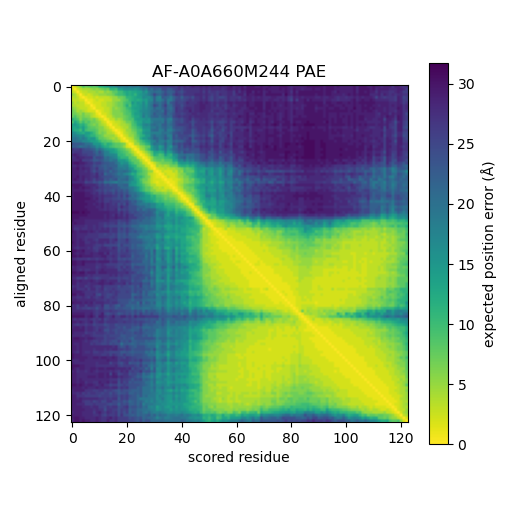5.841 -10.857 1.00 89.44 112 ALA A CA 1
ATOM 805 C C . ALA A 1 112 ? 2.534 6.540 -11.385 1.00 89.44 112 ALA A C 1
ATOM 807 O O . ALA A 1 112 ? 2.708 6.655 -12.597 1.00 89.44 112 ALA A O 1
ATOM 808 N N . ILE A 1 113 ? 3.446 6.941 -10.492 1.00 89.00 113 ILE A N 1
ATOM 809 C CA . ILE A 1 113 ? 4.711 7.593 -10.858 1.00 89.00 113 ILE A CA 1
ATOM 810 C C . ILE A 1 113 ? 5.586 6.657 -11.695 1.00 89.00 113 ILE A C 1
ATOM 812 O O . ILE A 1 113 ? 6.098 7.073 -12.729 1.00 89.00 113 ILE A O 1
ATOM 816 N N . VAL A 1 114 ? 5.744 5.394 -11.290 1.00 85.62 114 VAL A N 1
ATOM 817 C CA . VAL A 1 114 ? 6.583 4.426 -12.020 1.00 85.62 114 VAL A CA 1
ATOM 818 C C . VAL A 1 114 ? 6.051 4.196 -13.432 1.00 85.62 114 VAL A C 1
ATOM 820 O O . VAL A 1 114 ? 6.820 4.233 -14.391 1.00 85.62 114 VAL A O 1
ATOM 823 N N . ASN A 1 115 ? 4.738 4.012 -13.582 1.00 85.31 115 ASN A N 1
ATOM 824 C CA . ASN A 1 115 ? 4.138 3.844 -14.904 1.00 85.31 115 ASN A CA 1
ATOM 825 C C . ASN A 1 115 ? 4.262 5.107 -15.756 1.00 85.31 115 ASN A C 1
ATOM 827 O O . ASN A 1 115 ? 4.602 5.003 -16.930 1.00 85.31 115 ASN A O 1
ATOM 831 N N . PHE A 1 116 ? 4.072 6.285 -15.159 1.00 87.81 116 PHE A N 1
ATOM 832 C CA . PHE A 1 116 ? 4.248 7.560 -15.848 1.00 87.81 116 PHE A CA 1
ATOM 833 C C . PHE A 1 116 ? 5.686 7.756 -16.348 1.00 87.81 116 PHE A C 1
ATOM 835 O O . PHE A 1 116 ? 5.894 8.153 -17.492 1.00 87.81 116 PHE A O 1
ATOM 842 N N . VAL A 1 117 ? 6.690 7.449 -15.521 1.00 86.06 117 VAL A N 1
ATOM 843 C CA . VAL A 1 117 ? 8.107 7.556 -15.905 1.00 86.06 117 VAL A CA 1
ATOM 844 C C . VAL A 1 117 ? 8.429 6.605 -17.057 1.00 86.06 117 VAL A C 1
ATOM 846 O O . VAL A 1 117 ? 9.074 7.012 -18.018 1.00 86.06 117 VAL A O 1
ATOM 849 N N . ILE A 1 118 ? 7.941 5.364 -17.003 1.00 80.38 118 ILE A N 1
ATOM 850 C CA . ILE A 1 118 ? 8.198 4.373 -18.055 1.00 80.38 118 ILE A CA 1
ATOM 851 C C . ILE A 1 118 ? 7.504 4.757 -19.365 1.00 80.38 118 ILE A C 1
ATOM 853 O O . ILE A 1 118 ? 8.101 4.613 -20.424 1.00 80.38 118 ILE A O 1
ATOM 857 N N . GLU A 1 119 ? 6.286 5.297 -19.317 1.00 81.38 119 GLU A N 1
ATOM 858 C CA . GLU A 1 119 ? 5.579 5.781 -20.510 1.00 81.38 119 GLU A CA 1
ATOM 859 C C . GLU A 1 119 ? 6.287 6.981 -21.162 1.00 81.38 119 GLU A C 1
ATOM 861 O O . GLU A 1 119 ? 6.296 7.110 -22.384 1.00 81.38 119 GLU A O 1
ATOM 866 N N . LYS A 1 120 ? 6.896 7.864 -20.361 1.00 82.00 120 LYS A N 1
ATOM 867 C CA . LYS A 1 120 ? 7.606 9.048 -20.869 1.00 82.00 120 LYS A CA 1
ATOM 868 C C . LYS A 1 120 ? 9.038 8.787 -21.327 1.00 82.00 120 LYS A C 1
ATOM 870 O O . LYS A 1 120 ? 9.538 9.584 -22.110 1.00 82.00 120 LYS A O 1
ATOM 875 N N . ILE A 1 121 ? 9.688 7.734 -20.834 1.00 71.62 121 ILE A N 1
ATOM 876 C CA . ILE A 1 121 ? 11.070 7.373 -21.200 1.00 71.62 121 ILE A CA 1
ATOM 877 C C . ILE A 1 121 ? 11.113 6.235 -22.237 1.00 71.62 121 ILE A C 1
ATOM 879 O O . ILE A 1 121 ? 12.091 6.115 -22.965 1.00 71.62 121 ILE A O 1
ATOM 883 N N . GLY A 1 122 ? 10.079 5.390 -22.305 1.00 63.06 122 GLY A N 1
ATOM 884 C CA . GLY A 1 122 ? 9.990 4.255 -23.232 1.00 63.06 122 GLY A CA 1
ATOM 885 C C . GLY A 1 122 ? 9.435 4.575 -24.628 1.00 63.06 122 GLY A C 1
ATOM 886 O O . GLY A 1 122 ? 9.386 3.670 -25.458 1.00 63.06 122 GLY A O 1
ATOM 887 N N . ASN A 1 123 ? 9.026 5.825 -24.873 1.00 47.03 123 ASN A N 1
ATOM 888 C CA . ASN A 1 123 ? 8.699 6.393 -26.190 1.00 47.03 123 ASN A CA 1
ATOM 889 C C . ASN A 1 123 ? 9.829 7.315 -26.655 1.00 47.03 123 ASN A C 1
ATOM 891 O O . ASN A 1 123 ? 9.988 7.456 -27.887 1.00 47.03 123 ASN A O 1
#

Radius of gyration: 26.48 Å; Cα contacts (8 Å, |Δi|>4): 44; chains: 1; bounding box: 74×28×61 Å

Foldseek 3Di:
DVVVVVVVVVVVVVVVVVVVPPPPPPPPPDPVVVVVVPDPPPDDPDPDPPLSVVLVVLVVVLVVLVVVLVVLLVVLVVQCVVCPPVPVSNVVSVVSNVVSVVSNVVSVVVNVVSVVVCVVVVD

Solvent-accessible surface area (backbone atoms only — not comparable to full-atom values): 7028 Å² total; per-residue (Å²): 114,73,69,61,54,52,52,53,53,51,63,60,46,54,60,57,57,56,62,72,68,53,81,78,82,73,78,72,87,39,76,65,49,55,56,54,71,69,47,56,99,82,66,65,80,58,103,73,42,64,65,58,58,50,48,52,54,51,52,54,51,46,53,54,49,52,53,51,29,53,53,38,38,53,52,17,50,51,43,38,68,70,24,81,82,40,66,67,46,36,50,54,16,50,50,44,33,51,53,26,51,51,53,48,51,51,48,56,50,51,53,53,49,54,52,50,52,45,61,70,70,74,108

pLDDT: mean 76.28, std 16.64, range [46.25, 95.88]